Protein AF-A0A8F0W9Z3-F1 (afdb_monomer_lite)

Foldseek 3Di:
DDEDEDPDAAELAQQGEAEDDDAQYEYEYPAAYERHEYEQELHQYEYEAEAAYEYEYAYEYHPVDLVRATYEYEYAANYEYYYSDPDLVRASEYSYAEYEYQYAYEYEYEGHYPYHYYYNDPRYYYDYPPD

pLDDT: mean 86.99, std 10.44, range [46.47, 97.12]

Structure (mmCIF, N/CA/C/O backbone):
data_AF-A0A8F0W9Z3-F1
#
_entry.id   AF-A0A8F0W9Z3-F1
#
loop_
_atom_site.group_PDB
_atom_site.id
_atom_site.type_symbol
_atom_site.label_atom_id
_atom_site.label_alt_id
_atom_site.label_comp_id
_atom_site.label_asym_id
_atom_site.label_entity_id
_atom_site.label_seq_id
_atom_site.pdbx_PDB_ins_code
_atom_site.Cartn_x
_atom_site.Cartn_y
_atom_site.Cartn_z
_atom_site.occupancy
_atom_site.B_iso_or_equiv
_atom_site.auth_seq_id
_atom_site.auth_comp_id
_atom_site.auth_asym_id
_atom_site.auth_atom_id
_atom_site.pdbx_PDB_model_num
ATOM 1 N N . VAL A 1 1 ? 15.854 7.103 11.064 1.00 53.22 1 VAL A N 1
ATOM 2 C CA . VAL A 1 1 ? 14.635 6.696 10.322 1.00 53.22 1 VAL A CA 1
ATOM 3 C C . VAL A 1 1 ? 13.820 7.953 10.072 1.00 53.22 1 VAL A C 1
ATOM 5 O O . VAL A 1 1 ? 13.605 8.689 11.026 1.00 53.22 1 VAL A O 1
ATOM 8 N N . GLY A 1 2 ? 13.473 8.257 8.819 1.00 63.91 2 GLY A N 1
ATOM 9 C CA . GLY A 1 2 ? 12.667 9.433 8.475 1.00 63.91 2 GLY A CA 1
ATOM 10 C C . GLY A 1 2 ? 11.189 9.062 8.415 1.00 63.91 2 GLY A C 1
ATOM 11 O O . GLY A 1 2 ? 10.826 8.146 7.680 1.00 63.91 2 GLY A O 1
ATOM 12 N N . GLN A 1 3 ? 10.353 9.743 9.196 1.00 67.62 3 GLN A N 1
ATOM 13 C CA . GLN A 1 3 ? 8.899 9.672 9.069 1.00 67.62 3 GLN A CA 1
ATOM 14 C C . GLN A 1 3 ? 8.427 10.947 8.382 1.00 67.62 3 GLN A C 1
ATOM 16 O O . GLN A 1 3 ? 8.751 12.047 8.833 1.00 67.62 3 GLN A O 1
ATOM 21 N N . VAL A 1 4 ? 7.664 10.800 7.303 1.00 70.75 4 VAL A N 1
ATOM 22 C CA . VAL A 1 4 ? 6.992 11.926 6.655 1.00 70.75 4 VAL A CA 1
ATOM 23 C C . VAL A 1 4 ? 5.521 11.863 7.038 1.00 70.75 4 VAL A C 1
ATOM 25 O O . VAL A 1 4 ? 4.841 10.873 6.771 1.00 70.75 4 VAL A O 1
ATOM 28 N N . ASN A 1 5 ? 5.042 12.919 7.691 1.00 70.94 5 ASN A N 1
ATOM 29 C CA . ASN A 1 5 ? 3.637 13.072 8.048 1.00 70.94 5 ASN A CA 1
ATOM 30 C C . ASN A 1 5 ? 3.012 14.097 7.105 1.00 70.94 5 ASN A C 1
ATOM 32 O O . ASN A 1 5 ? 3.382 15.275 7.140 1.00 70.94 5 ASN A O 1
ATOM 36 N N . PHE A 1 6 ? 2.057 13.672 6.285 1.00 66.31 6 PHE A N 1
ATOM 37 C CA . PHE A 1 6 ? 1.316 14.591 5.430 1.00 66.31 6 PHE A CA 1
ATOM 38 C C . PHE A 1 6 ? 0.058 15.056 6.160 1.00 66.31 6 PHE A C 1
ATOM 40 O O . PHE A 1 6 ? -0.895 14.302 6.312 1.00 66.31 6 PHE A O 1
ATOM 47 N N . ARG A 1 7 ? 0.059 16.317 6.612 1.00 65.00 7 ARG A N 1
ATOM 48 C CA . ARG A 1 7 ? -1.097 16.987 7.248 1.00 65.00 7 ARG A CA 1
ATOM 49 C C . ARG A 1 7 ? -2.055 17.643 6.240 1.00 65.00 7 ARG A C 1
ATOM 51 O O . ARG A 1 7 ? -2.917 18.425 6.629 1.00 65.00 7 ARG A O 1
ATOM 58 N N . HIS A 1 8 ? -1.901 17.344 4.955 1.00 68.88 8 HIS A N 1
ATOM 59 C CA . HIS A 1 8 ? -2.712 17.847 3.846 1.00 68.88 8 HIS A CA 1
ATOM 60 C C . HIS A 1 8 ? -3.015 16.695 2.877 1.00 68.88 8 HIS A C 1
ATOM 62 O O . HIS A 1 8 ? -2.350 15.661 2.938 1.00 68.88 8 HIS A O 1
ATOM 68 N N . ILE A 1 9 ? -3.994 16.882 1.987 1.00 74.06 9 ILE A N 1
ATOM 69 C CA . ILE A 1 9 ? -4.263 15.968 0.874 1.00 74.06 9 ILE A CA 1
ATOM 70 C C . ILE A 1 9 ? -3.007 15.902 -0.002 1.00 74.06 9 ILE A C 1
ATOM 72 O O . ILE A 1 9 ? -2.574 16.906 -0.570 1.00 74.06 9 ILE A O 1
ATOM 76 N N . VAL A 1 10 ? -2.398 14.726 -0.103 1.00 75.44 10 VAL A N 1
ATOM 77 C CA . VAL A 1 10 ? -1.422 14.474 -1.165 1.00 75.44 10 VAL A CA 1
ATOM 78 C C . VAL A 1 10 ? -2.236 14.071 -2.379 1.00 75.44 10 VAL A C 1
ATOM 80 O O . VAL A 1 10 ? -2.861 13.017 -2.356 1.00 75.44 10 VAL A O 1
ATOM 83 N N . ASP A 1 11 ? -2.274 14.922 -3.396 1.00 83.00 11 ASP A N 1
ATOM 84 C CA . ASP A 1 11 ? -2.852 14.593 -4.696 1.00 83.00 11 ASP A CA 1
ATOM 85 C C . ASP A 1 11 ? -1.821 14.919 -5.766 1.00 83.00 11 ASP A C 1
ATOM 87 O O . ASP A 1 11 ? -1.560 16.085 -6.064 1.00 83.00 11 ASP A O 1
ATOM 91 N N . VAL A 1 12 ? -1.180 13.879 -6.290 1.00 83.44 12 VAL A N 1
ATOM 92 C CA . VAL A 1 12 ? -0.241 14.022 -7.410 1.00 83.44 12 VAL A CA 1
ATOM 93 C C . VAL A 1 12 ? -0.944 13.901 -8.766 1.00 83.44 12 VAL A C 1
ATOM 95 O O . VAL A 1 12 ? -0.296 14.048 -9.798 1.00 83.44 12 VAL A O 1
ATOM 98 N N . GLY A 1 13 ? -2.261 13.672 -8.782 1.00 83.00 13 GLY A N 1
ATOM 99 C CA . GLY A 1 13 ? -3.034 13.400 -9.990 1.00 83.00 13 GLY A CA 1
ATOM 100 C C . GLY A 1 13 ? -2.867 11.968 -10.507 1.00 83.00 13 GLY A C 1
ATOM 101 O O . GLY A 1 13 ? -2.015 11.209 -10.050 1.00 83.00 13 GLY A O 1
ATOM 102 N N . THR A 1 14 ? -3.715 11.583 -11.463 1.00 76.19 14 THR A N 1
ATOM 103 C CA . THR A 1 14 ? -3.737 10.234 -12.065 1.00 76.19 14 THR A CA 1
ATOM 104 C C . THR A 1 14 ? -2.418 9.863 -12.744 1.00 76.19 14 THR A C 1
ATOM 106 O O . THR A 1 14 ? -1.945 8.743 -12.576 1.00 76.19 14 THR A O 1
ATOM 109 N N . ASP A 1 15 ? -1.790 10.822 -13.425 1.00 78.06 15 ASP A N 1
ATOM 110 C CA . ASP A 1 15 ? -0.536 10.609 -14.163 1.00 78.06 15 ASP A CA 1
ATOM 111 C C . ASP A 1 15 ? 0.708 11.022 -13.355 1.00 78.06 15 ASP A C 1
ATOM 113 O O . ASP A 1 15 ? 1.837 10.969 -13.845 1.00 78.06 15 ASP A O 1
ATOM 117 N N . GLY A 1 16 ? 0.511 11.467 -12.111 1.00 83.50 16 GLY A N 1
ATOM 118 C CA . GLY A 1 16 ? 1.598 11.829 -11.215 1.00 83.50 16 GLY A CA 1
ATOM 119 C C . GLY A 1 16 ? 2.357 10.607 -10.716 1.00 83.50 16 GLY A C 1
ATOM 120 O O . GLY A 1 16 ? 1.790 9.529 -10.530 1.00 83.50 16 GLY A O 1
ATOM 121 N N . THR A 1 17 ? 3.650 10.792 -10.453 1.00 85.44 17 THR A N 1
ATOM 122 C CA . THR A 1 17 ? 4.523 9.731 -9.941 1.00 85.44 17 THR A CA 1
ATOM 123 C C . THR A 1 17 ? 5.032 10.052 -8.542 1.00 85.44 17 THR A C 1
ATOM 125 O O . THR A 1 17 ? 5.611 11.119 -8.317 1.00 85.44 17 THR A O 1
ATOM 128 N N . THR A 1 18 ? 4.910 9.092 -7.632 1.00 86.56 18 THR A N 1
ATOM 129 C CA . THR A 1 18 ? 5.509 9.105 -6.295 1.00 86.56 18 THR A CA 1
ATOM 130 C C . THR A 1 18 ? 6.585 8.019 -6.220 1.00 86.56 18 THR A C 1
ATOM 132 O O . THR A 1 18 ? 6.389 6.908 -6.699 1.00 86.56 18 THR A O 1
ATOM 135 N N . ALA A 1 19 ? 7.737 8.305 -5.613 1.00 82.94 19 ALA A N 1
ATOM 136 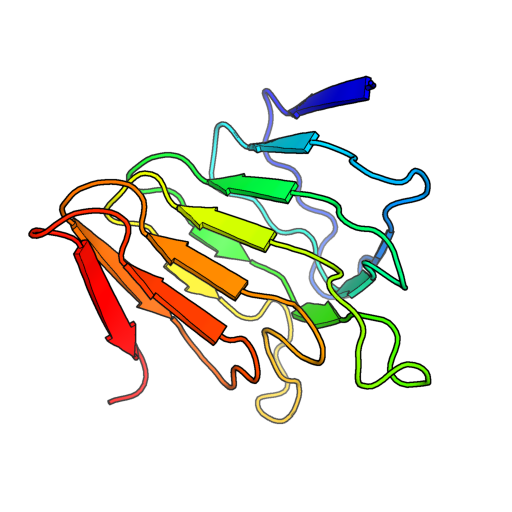C CA . ALA A 1 19 ? 8.790 7.305 -5.426 1.00 82.94 19 ALA A CA 1
ATOM 137 C C . ALA A 1 19 ? 9.399 7.403 -4.029 1.00 82.94 19 ALA A C 1
ATOM 139 O O . ALA A 1 19 ? 9.742 8.494 -3.557 1.00 82.94 19 ALA A O 1
ATOM 140 N N . PHE A 1 20 ? 9.585 6.256 -3.383 1.00 82.44 20 PHE A N 1
ATOM 141 C CA . PHE A 1 20 ? 10.340 6.169 -2.138 1.00 82.44 20 PHE A CA 1
ATOM 142 C C . PHE A 1 20 ? 11.834 6.087 -2.464 1.00 82.44 20 PHE A C 1
ATOM 144 O O . PHE A 1 20 ? 12.246 5.312 -3.318 1.00 82.44 20 PHE A O 1
ATOM 151 N N . LYS A 1 21 ? 12.668 6.904 -1.807 1.00 76.62 21 LYS A N 1
ATOM 152 C CA . LYS A 1 21 ? 14.125 6.948 -2.071 1.00 76.62 21 LYS A CA 1
ATOM 153 C C . LYS A 1 21 ? 14.974 6.332 -0.964 1.00 76.62 21 LYS A C 1
ATOM 155 O O . LYS A 1 21 ? 16.175 6.156 -1.137 1.00 76.62 21 LYS A O 1
ATOM 160 N N . THR A 1 22 ? 14.374 6.039 0.186 1.00 74.06 22 THR A N 1
ATOM 161 C CA . THR A 1 22 ? 15.080 5.514 1.355 1.00 74.06 22 THR A CA 1
ATOM 162 C C . THR A 1 22 ? 14.384 4.277 1.904 1.00 74.06 22 THR A C 1
ATOM 164 O O . THR A 1 22 ? 13.154 4.221 2.014 1.00 74.06 22 THR A O 1
ATOM 167 N N . ALA A 1 23 ? 15.188 3.278 2.272 1.00 69.50 23 ALA A N 1
ATOM 168 C CA . ALA A 1 23 ? 14.704 2.066 2.917 1.00 69.50 23 ALA A CA 1
ATOM 169 C C . ALA A 1 23 ? 14.025 2.401 4.255 1.00 69.50 23 ALA A C 1
ATOM 171 O O . ALA A 1 23 ? 14.436 3.334 4.950 1.00 69.50 23 ALA A O 1
ATOM 172 N N . ALA A 1 24 ? 12.984 1.639 4.607 1.00 72.75 24 ALA A N 1
ATOM 173 C CA . ALA A 1 24 ? 12.188 1.841 5.820 1.00 72.75 24 ALA A CA 1
ATOM 174 C C . ALA A 1 24 ? 11.525 3.232 5.937 1.00 72.75 24 ALA A C 1
ATOM 176 O O . ALA A 1 24 ? 11.271 3.707 7.048 1.00 72.75 24 ALA A O 1
ATOM 177 N N . SER A 1 25 ? 11.239 3.894 4.807 1.00 81.88 25 SER A N 1
ATOM 178 C CA . SER A 1 25 ? 10.401 5.100 4.785 1.00 81.88 25 SER A CA 1
ATOM 179 C C . SER A 1 25 ? 9.045 4.810 5.421 1.00 81.88 25 SER A C 1
ATOM 181 O O . SER A 1 25 ? 8.402 3.830 5.057 1.00 81.88 25 SER A O 1
ATOM 183 N N . LYS A 1 26 ? 8.595 5.667 6.339 1.00 85.69 26 LYS A N 1
ATOM 184 C CA . LYS A 1 26 ? 7.246 5.588 6.914 1.00 85.69 26 LYS A CA 1
ATOM 185 C C . LYS A 1 26 ? 6.442 6.807 6.502 1.00 85.69 26 LYS A C 1
ATOM 187 O O . LYS A 1 26 ? 6.842 7.936 6.800 1.00 85.69 26 LYS A O 1
ATOM 192 N N . VAL A 1 27 ? 5.318 6.566 5.845 1.00 87.94 27 VAL A N 1
ATOM 193 C CA . VAL A 1 27 ? 4.350 7.587 5.458 1.00 87.94 27 VAL A CA 1
ATOM 194 C C . VAL A 1 27 ? 3.057 7.341 6.203 1.00 87.94 27 VAL A C 1
ATOM 196 O O . VAL A 1 27 ? 2.437 6.298 6.044 1.00 87.94 27 VAL A O 1
ATOM 199 N N . ALA A 1 28 ? 2.639 8.318 6.998 1.00 86.56 28 ALA A N 1
ATOM 200 C CA . ALA A 1 28 ? 1.296 8.353 7.553 1.00 86.56 28 ALA A CA 1
ATOM 201 C C . ALA A 1 28 ? 0.507 9.437 6.815 1.00 86.56 28 ALA A C 1
ATOM 203 O O . ALA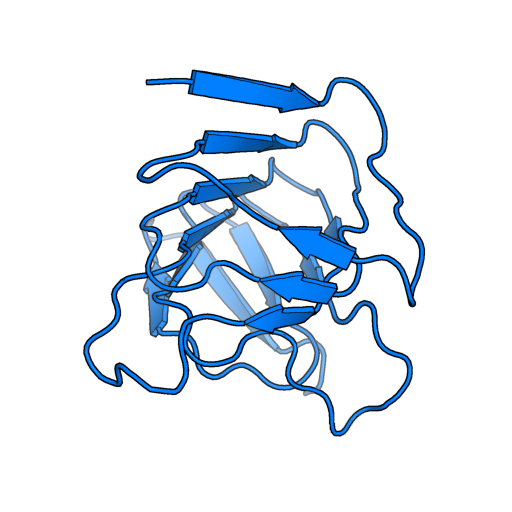 A 1 28 ? 0.908 10.609 6.816 1.00 86.56 28 ALA A O 1
ATOM 204 N N . ILE A 1 29 ? -0.594 9.046 6.174 1.00 88.56 29 ILE A N 1
ATOM 205 C CA . ILE A 1 29 ? -1.572 10.012 5.664 1.00 88.56 29 ILE A CA 1
ATOM 206 C C . ILE A 1 29 ? -2.549 10.356 6.788 1.00 88.56 29 ILE A C 1
ATOM 208 O O . ILE A 1 29 ? -2.797 9.533 7.660 1.00 88.56 29 ILE A O 1
ATOM 212 N N . THR A 1 30 ? -3.099 11.569 6.803 1.00 88.06 30 THR A N 1
ATOM 213 C CA . THR A 1 30 ? -4.106 11.968 7.812 1.00 88.06 30 THR A CA 1
ATOM 214 C C . THR A 1 30 ? -5.482 12.245 7.212 1.00 88.06 30 THR A C 1
ATOM 216 O O . THR A 1 30 ? -6.412 12.575 7.940 1.00 88.06 30 THR A O 1
ATOM 219 N N . GLN A 1 31 ? -5.594 12.187 5.887 1.00 89.81 31 GLN A N 1
ATOM 220 C CA . GLN A 1 31 ? -6.786 12.485 5.095 1.00 89.81 31 GLN A CA 1
ATOM 221 C C . GLN A 1 31 ? -6.753 11.633 3.820 1.00 89.81 31 GLN A C 1
ATOM 223 O O . GLN A 1 31 ? -5.706 11.073 3.480 1.00 89.81 31 GLN A O 1
ATOM 228 N N . ASN A 1 32 ? -7.868 11.586 3.087 1.00 93.50 32 ASN A N 1
ATOM 229 C CA . ASN A 1 32 ? -7.917 10.978 1.756 1.00 93.50 32 ASN A CA 1
ATOM 230 C C . ASN A 1 32 ? -6.772 11.495 0.877 1.00 93.50 32 ASN A C 1
ATOM 232 O O . ASN A 1 32 ? -6.502 12.696 0.857 1.00 93.50 32 ASN A O 1
ATOM 236 N N . SER A 1 33 ? -6.095 10.590 0.174 1.00 92.19 33 SER A N 1
ATOM 237 C CA . SER A 1 33 ? -4.906 10.918 -0.617 1.00 92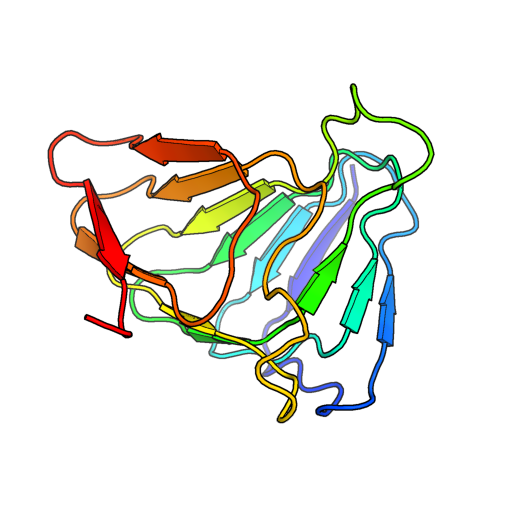.19 33 SER A CA 1
ATOM 238 C C . SER A 1 33 ? -4.868 10.129 -1.923 1.00 92.19 33 SER A C 1
ATOM 240 O O . SER A 1 33 ? -5.364 9.006 -1.994 1.00 92.19 33 SER A O 1
ATOM 242 N N . ASN A 1 34 ? -4.254 10.717 -2.943 1.00 93.38 34 ASN A N 1
ATOM 243 C CA . ASN A 1 34 ? -3.968 10.121 -4.237 1.00 93.38 34 ASN A CA 1
ATOM 244 C C . ASN A 1 34 ? -2.468 10.222 -4.533 1.00 93.38 34 ASN A C 1
ATOM 246 O O . ASN A 1 34 ? -1.929 11.309 -4.741 1.00 93.38 34 ASN A O 1
ATOM 250 N N . PHE A 1 35 ? -1.796 9.077 -4.542 1.00 92.50 35 PHE A N 1
ATOM 251 C CA . PHE A 1 35 ? -0.357 8.990 -4.785 1.00 92.50 35 PHE A CA 1
ATOM 252 C C . PHE A 1 35 ? -0.019 8.703 -6.256 1.00 92.50 35 PHE A C 1
ATOM 254 O O . PHE A 1 35 ? 1.165 8.584 -6.583 1.00 92.50 35 PHE A O 1
ATOM 261 N N . GLY A 1 36 ? -1.024 8.621 -7.139 1.00 93.38 36 GLY A N 1
ATOM 262 C CA . GLY A 1 36 ? -0.824 8.324 -8.555 1.00 93.38 36 GLY A CA 1
ATOM 263 C C . GLY A 1 36 ? -0.107 6.988 -8.743 1.00 93.38 36 GLY A C 1
ATOM 264 O O . GLY A 1 36 ? -0.383 6.015 -8.034 1.00 93.38 36 GLY A O 1
ATOM 265 N N . THR A 1 37 ? 0.858 6.946 -9.655 1.00 93.00 37 THR A N 1
ATOM 266 C CA . THR A 1 37 ? 1.758 5.794 -9.793 1.00 93.00 37 THR A CA 1
ATOM 267 C C . THR A 1 37 ? 2.842 5.861 -8.725 1.00 93.00 37 THR A C 1
ATOM 269 O O . THR A 1 37 ? 3.585 6.837 -8.650 1.00 93.00 37 THR A O 1
ATOM 272 N N . THR A 1 38 ? 2.949 4.832 -7.891 1.00 92.06 38 THR A N 1
ATOM 273 C CA . THR A 1 38 ? 3.899 4.787 -6.779 1.00 92.06 38 THR A CA 1
ATOM 274 C C . THR A 1 38 ? 4.855 3.615 -6.904 1.00 92.06 38 THR A C 1
ATOM 276 O O . THR A 1 38 ? 4.431 2.464 -6.831 1.00 92.06 38 THR A O 1
ATOM 279 N N . ASP A 1 39 ? 6.149 3.911 -7.003 1.00 90.19 39 ASP A N 1
ATOM 280 C CA . ASP A 1 39 ? 7.195 2.890 -7.033 1.00 90.19 39 ASP A CA 1
ATOM 281 C C . ASP A 1 39 ? 7.880 2.746 -5.666 1.00 90.19 39 ASP A C 1
ATOM 283 O O . ASP A 1 39 ? 8.497 3.678 -5.129 1.00 90.19 39 ASP A O 1
ATOM 287 N N . PHE A 1 40 ? 7.749 1.554 -5.092 1.00 89.31 40 PHE A N 1
ATOM 288 C CA . PHE A 1 40 ? 8.454 1.116 -3.897 1.00 89.31 40 PHE A CA 1
ATOM 289 C C . PHE A 1 40 ? 9.863 0.593 -4.203 1.00 89.31 40 PHE A C 1
ATOM 291 O O . PHE A 1 40 ? 10.688 0.527 -3.286 1.00 89.31 40 PHE A O 1
ATOM 298 N N . GLY A 1 41 ? 10.164 0.203 -5.445 1.00 87.69 41 GLY A N 1
ATOM 299 C CA . GLY A 1 41 ? 11.408 -0.474 -5.805 1.00 87.69 41 GLY A CA 1
ATOM 300 C C . GLY A 1 41 ? 11.668 -1.683 -4.900 1.00 87.69 41 GLY A C 1
ATOM 301 O O . GLY A 1 41 ? 10.776 -2.492 -4.653 1.00 87.69 41 GLY A O 1
ATOM 302 N N . ASN A 1 42 ? 12.885 -1.789 -4.361 1.00 85.19 42 ASN A N 1
ATOM 303 C CA . ASN A 1 42 ? 13.295 -2.794 -3.364 1.00 85.19 42 ASN A CA 1
ATOM 304 C C . ASN A 1 42 ? 13.298 -2.216 -1.927 1.00 85.19 42 ASN A C 1
ATOM 306 O O . ASN A 1 42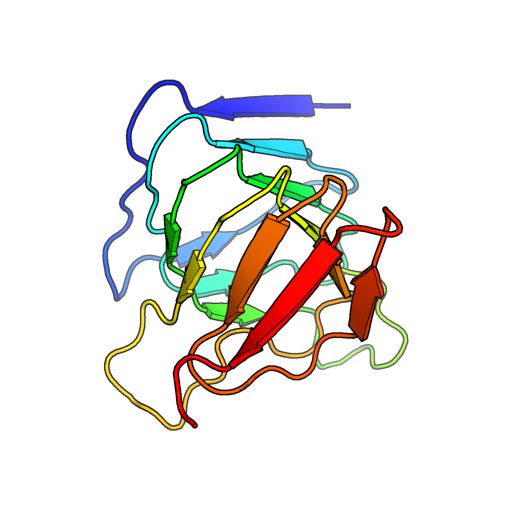 ? 14.139 -2.546 -1.089 1.00 85.19 42 ASN A O 1
ATOM 310 N N . LEU A 1 43 ? 12.431 -1.242 -1.638 1.00 84.56 43 LEU A N 1
ATOM 311 C CA . LEU A 1 43 ? 12.421 -0.566 -0.342 1.00 84.56 43 LEU A CA 1
ATOM 312 C C . LEU A 1 43 ? 11.302 -1.104 0.546 1.00 84.56 43 LEU A C 1
ATOM 314 O O . LEU A 1 43 ? 10.126 -1.062 0.191 1.00 84.56 43 LEU A O 1
ATOM 318 N N . ALA A 1 44 ? 11.660 -1.494 1.771 1.00 84.75 44 ALA A N 1
ATOM 319 C CA . ALA A 1 44 ? 10.721 -1.856 2.837 1.00 84.75 44 ALA A CA 1
ATOM 320 C C . ALA A 1 44 ? 9.967 -0.631 3.408 1.00 84.75 44 ALA A C 1
ATOM 322 O O . ALA A 1 44 ? 9.939 -0.411 4.620 1.00 84.75 44 ALA A O 1
ATOM 323 N N . ALA A 1 45 ? 9.439 0.237 2.543 1.00 88.12 45 ALA A N 1
ATOM 324 C CA . ALA A 1 45 ? 8.651 1.393 2.944 1.00 88.12 45 ALA A CA 1
ATOM 325 C C . ALA A 1 45 ? 7.245 0.976 3.398 1.00 88.12 45 ALA A C 1
ATOM 327 O O . ALA A 1 45 ? 6.717 -0.062 2.998 1.00 88.12 45 ALA A O 1
ATOM 328 N N . GLN A 1 46 ? 6.655 1.801 4.253 1.00 91.00 46 GLN A N 1
ATOM 329 C CA . GLN A 1 46 ? 5.371 1.557 4.891 1.00 91.00 46 GLN A CA 1
ATOM 330 C C . GLN A 1 46 ? 4.473 2.772 4.704 1.00 91.00 46 GLN A C 1
ATOM 332 O O . GLN A 1 46 ? 4.896 3.905 4.958 1.00 91.00 46 GLN A O 1
ATOM 337 N N . ILE A 1 47 ? 3.234 2.525 4.299 1.00 94.00 47 ILE A N 1
ATOM 338 C CA . ILE A 1 47 ? 2.165 3.517 4.275 1.00 94.00 47 ILE A CA 1
ATOM 339 C C . ILE A 1 47 ? 1.142 3.118 5.332 1.00 94.00 47 ILE A C 1
ATOM 341 O O . ILE A 1 47 ? 0.655 1.993 5.323 1.00 94.00 47 ILE A O 1
ATOM 345 N N . THR A 1 48 ? 0.795 4.040 6.222 1.00 94.25 48 THR A N 1
ATOM 346 C CA . THR A 1 48 ? -0.290 3.871 7.190 1.00 94.25 48 THR A CA 1
ATOM 347 C C . THR A 1 48 ? -1.472 4.741 6.787 1.00 94.25 48 THR A C 1
ATOM 349 O O . THR A 1 48 ? -1.325 5.952 6.581 1.00 94.25 48 THR A O 1
ATOM 352 N N . VAL A 1 49 ? -2.638 4.109 6.678 1.00 95.31 49 VAL A N 1
ATOM 353 C CA . VAL A 1 49 ? -3.912 4.705 6.285 1.00 95.31 49 VAL A CA 1
ATOM 354 C C . VAL A 1 49 ? -4.866 4.688 7.486 1.00 95.31 49 VAL A C 1
ATOM 356 O O . VAL A 1 49 ? -5.258 3.608 7.933 1.00 95.31 49 VAL A O 1
ATOM 359 N N . PRO A 1 50 ? -5.266 5.858 8.013 1.00 94.00 50 PRO A N 1
ATOM 360 C CA . PRO A 1 50 ? -6.157 5.938 9.163 1.00 94.00 50 PRO A CA 1
ATOM 361 C C . PRO A 1 50 ? -7.563 5.410 8.890 1.00 94.00 50 PRO A C 1
ATOM 363 O O . PRO A 1 50 ? -7.987 5.242 7.744 1.00 94.00 50 PRO A O 1
ATOM 366 N N . ASN A 1 51 ? -8.317 5.235 9.977 1.00 95.75 51 ASN A N 1
ATOM 367 C CA . ASN A 1 51 ? -9.703 4.791 9.924 1.00 95.75 51 ASN A CA 1
ATOM 368 C C . ASN A 1 51 ? -10.545 5.644 8.959 1.00 95.75 51 ASN A C 1
ATOM 370 O O . ASN A 1 51 ? -10.446 6.872 8.982 1.00 95.75 51 ASN A O 1
ATOM 374 N N . THR A 1 52 ? -11.409 5.010 8.162 1.00 95.12 52 THR A N 1
ATOM 375 C CA . THR A 1 52 ? -12.338 5.644 7.195 1.00 95.12 52 THR A CA 1
ATOM 376 C C . THR A 1 52 ? -11.697 6.346 5.994 1.00 95.12 52 THR A C 1
ATOM 378 O O . THR A 1 52 ? -12.412 6.899 5.159 1.00 95.12 52 THR A O 1
ATOM 381 N N . MET A 1 53 ? -10.367 6.324 5.871 1.00 95.31 53 MET A N 1
ATOM 382 C CA . MET A 1 53 ? -9.670 7.038 4.803 1.00 95.31 53 MET A CA 1
ATOM 383 C C . MET A 1 53 ? -9.547 6.209 3.524 1.00 95.31 53 MET A C 1
ATOM 385 O O . MET A 1 53 ? -9.451 4.979 3.536 1.00 95.31 53 MET A O 1
ATOM 389 N N . THR A 1 54 ? -9.511 6.922 2.402 1.00 94.50 54 THR A N 1
ATOM 390 C CA . THR A 1 54 ? -9.242 6.377 1.071 1.00 94.50 54 THR A CA 1
ATOM 391 C C . THR A 1 54 ? -7.822 6.711 0.636 1.00 94.50 54 THR A C 1
ATOM 393 O O . THR A 1 54 ? -7.425 7.880 0.618 1.00 94.50 54 THR A O 1
ATOM 396 N N . LEU A 1 55 ? -7.086 5.687 0.215 1.00 95.62 55 LEU A N 1
ATOM 397 C CA . LEU A 1 55 ? -5.831 5.822 -0.508 1.00 95.62 55 LEU A CA 1
ATOM 398 C C . LEU A 1 55 ? -6.057 5.424 -1.968 1.00 95.62 55 LEU A C 1
ATOM 400 O O . LEU A 1 55 ? -6.432 4.287 -2.257 1.00 95.62 55 LEU A O 1
ATOM 404 N N . LYS A 1 56 ? -5.819 6.362 -2.883 1.00 95.25 56 LYS A N 1
ATOM 405 C CA . LYS A 1 56 ? -5.741 6.093 -4.319 1.00 95.25 56 LYS A CA 1
ATOM 406 C C . LYS A 1 56 ? -4.289 5.951 -4.751 1.00 95.25 56 LYS A C 1
ATOM 408 O O . LYS A 1 56 ? -3.445 6.752 -4.345 1.00 95.25 56 LYS A O 1
ATOM 413 N N . GLY A 1 57 ? -4.008 4.961 -5.584 1.00 95.06 57 GLY A N 1
ATOM 414 C CA . GLY A 1 57 ? -2.697 4.786 -6.192 1.00 95.06 57 GLY A CA 1
ATOM 415 C C . GLY A 1 57 ? -2.581 3.488 -6.977 1.00 95.06 57 GLY A C 1
ATOM 416 O O . GLY A 1 57 ? -3.423 2.602 -6.866 1.00 95.06 57 GLY A O 1
ATOM 417 N N . ASN A 1 58 ? -1.515 3.379 -7.756 1.00 94.75 58 ASN A N 1
ATOM 418 C CA . ASN A 1 58 ? -1.081 2.140 -8.388 1.00 94.75 58 ASN A CA 1
ATOM 419 C C . ASN A 1 58 ? 0.345 1.870 -7.911 1.00 94.75 58 ASN A C 1
ATOM 421 O O . ASN A 1 58 ? 1.263 2.625 -8.224 1.00 94.75 58 ASN A O 1
ATOM 425 N N . PHE A 1 59 ? 0.509 0.844 -7.084 1.00 94.19 59 PHE A N 1
ATOM 426 C CA . PHE A 1 59 ? 1.711 0.597 -6.299 1.00 94.19 59 PHE A CA 1
ATOM 427 C C . PHE A 1 59 ? 2.509 -0.566 -6.879 1.00 94.19 59 PHE A C 1
ATOM 429 O O . PHE A 1 59 ? 2.002 -1.688 -6.968 1.00 94.19 59 PHE A O 1
ATOM 436 N N . THR A 1 60 ? 3.766 -0.315 -7.227 1.00 91.94 60 THR A N 1
ATOM 437 C CA . THR A 1 60 ? 4.678 -1.325 -7.768 1.00 91.94 60 THR A CA 1
ATOM 438 C C . THR A 1 60 ? 5.878 -1.522 -6.858 1.00 91.94 60 THR A C 1
ATOM 440 O O . THR A 1 60 ? 6.404 -0.557 -6.315 1.00 91.94 60 THR A O 1
ATOM 443 N N . GLY A 1 61 ? 6.327 -2.761 -6.695 1.00 89.19 61 GLY A N 1
ATOM 444 C CA . GLY A 1 61 ? 7.681 -3.054 -6.226 1.00 89.19 61 GLY A CA 1
ATOM 445 C C . GLY A 1 61 ? 8.601 -3.471 -7.372 1.00 89.19 61 GLY A C 1
ATOM 446 O O . GLY A 1 61 ? 8.198 -3.549 -8.533 1.00 89.19 61 GLY A O 1
ATOM 447 N N . ASP A 1 62 ? 9.851 -3.767 -7.030 1.00 84.94 62 ASP A N 1
ATOM 448 C CA . ASP A 1 62 ? 10.878 -4.222 -7.966 1.00 84.94 62 ASP A CA 1
ATOM 449 C C . ASP A 1 62 ? 10.491 -5.555 -8.625 1.00 84.94 62 ASP A C 1
ATOM 451 O O . ASP A 1 62 ? 10.555 -6.620 -8.012 1.00 84.94 62 ASP A O 1
ATOM 455 N N . ALA A 1 63 ? 10.118 -5.485 -9.904 1.00 77.50 63 ALA A N 1
ATOM 456 C CA . ALA A 1 63 ? 9.743 -6.643 -10.708 1.00 77.50 63 ALA A CA 1
ATOM 457 C C . ALA A 1 63 ? 10.920 -7.573 -11.045 1.00 77.50 63 ALA A C 1
ATOM 459 O O . ALA A 1 63 ? 10.697 -8.722 -11.424 1.00 77.50 63 ALA A O 1
ATOM 460 N N . SER A 1 64 ? 12.163 -7.101 -10.914 1.00 80.69 64 SER A N 1
ATOM 461 C CA . SER A 1 64 ? 13.361 -7.912 -11.155 1.00 80.69 64 SER A CA 1
ATOM 462 C C . SER A 1 64 ? 13.762 -8.766 -9.948 1.00 80.69 64 SER A C 1
ATOM 464 O O . SER A 1 64 ? 14.603 -9.655 -10.078 1.00 80.69 64 SER A O 1
ATOM 466 N N . ASN A 1 65 ? 13.126 -8.545 -8.792 1.00 74.31 65 ASN A N 1
ATOM 467 C CA . ASN A 1 65 ? 13.378 -9.271 -7.556 1.00 74.31 65 ASN A CA 1
ATOM 468 C C . ASN A 1 65 ? 12.079 -9.917 -7.029 1.00 74.31 65 ASN A C 1
ATOM 470 O O . ASN A 1 65 ? 11.365 -9.319 -6.233 1.00 74.31 65 ASN A O 1
ATOM 474 N N . PRO A 1 66 ? 11.754 -11.161 -7.419 1.00 59.78 66 PRO A N 1
ATOM 475 C CA . PRO A 1 66 ? 10.508 -11.817 -7.005 1.00 59.78 66 PRO A CA 1
ATOM 476 C C . PRO A 1 66 ? 10.421 -12.129 -5.502 1.00 59.78 66 PRO A C 1
ATOM 478 O O . PRO A 1 66 ? 9.334 -12.368 -4.990 1.00 59.78 66 PRO A O 1
ATOM 481 N N . GLY A 1 67 ? 11.556 -12.146 -4.790 1.00 59.84 67 GLY A N 1
ATOM 482 C CA . GLY A 1 67 ? 11.611 -12.300 -3.330 1.00 59.84 67 GLY A CA 1
ATOM 483 C C . GLY A 1 67 ? 11.494 -10.974 -2.574 1.00 59.84 67 GLY A C 1
ATOM 484 O O . GLY A 1 67 ? 11.747 -10.928 -1.370 1.00 59.84 67 GLY A O 1
ATOM 485 N N . ASN A 1 68 ? 11.191 -9.886 -3.283 1.00 62.97 68 ASN A N 1
ATOM 486 C CA . ASN A 1 68 ? 11.149 -8.541 -2.744 1.00 62.97 68 ASN A CA 1
ATOM 487 C C . ASN A 1 68 ? 10.053 -8.380 -1.681 1.00 62.97 68 ASN A C 1
ATOM 489 O O . ASN A 1 68 ? 8.879 -8.657 -1.911 1.00 62.97 68 ASN A O 1
ATOM 493 N N . THR A 1 69 ? 10.459 -7.864 -0.522 1.00 61.72 69 THR A N 1
ATOM 494 C CA . THR A 1 69 ? 9.597 -7.485 0.603 1.00 61.72 69 THR A CA 1
ATOM 495 C C . THR A 1 69 ? 9.331 -5.974 0.607 1.00 61.72 69 THR A C 1
ATOM 497 O O . THR A 1 69 ? 9.297 -5.335 1.666 1.00 61.72 69 THR A O 1
ATOM 500 N N . ALA A 1 70 ? 9.203 -5.360 -0.570 1.00 75.06 70 ALA A N 1
ATOM 501 C CA . ALA A 1 70 ? 8.961 -3.930 -0.680 1.00 75.06 70 ALA A CA 1
ATOM 502 C C . ALA A 1 70 ? 7.494 -3.584 -0.444 1.00 75.06 70 ALA A C 1
ATOM 504 O O . ALA A 1 70 ? 6.602 -4.323 -0.850 1.00 75.06 70 ALA A O 1
ATOM 505 N N . GLY A 1 71 ? 7.259 -2.431 0.178 1.00 88.12 71 GLY A N 1
ATOM 506 C CA . GLY A 1 71 ? 5.936 -1.822 0.301 1.00 88.12 71 GLY A CA 1
ATOM 507 C C . GLY A 1 71 ? 4.935 -2.607 1.150 1.00 88.12 71 GLY A C 1
ATOM 508 O O . GLY A 1 71 ? 4.380 -3.618 0.723 1.00 88.12 71 GLY A O 1
ATOM 509 N N . VAL A 1 72 ? 4.636 -2.085 2.337 1.00 93.69 72 VAL A N 1
ATOM 510 C CA . VAL A 1 72 ? 3.472 -2.504 3.129 1.00 93.69 72 VAL A CA 1
ATOM 511 C C . VAL A 1 72 ? 2.494 -1.341 3.216 1.00 93.69 72 VAL A C 1
ATOM 513 O O . VAL A 1 72 ? 2.891 -0.218 3.534 1.00 93.69 72 VAL A O 1
ATOM 516 N N . ILE A 1 73 ? 1.220 -1.607 2.936 1.00 96.06 73 ILE A N 1
ATOM 517 C CA . ILE A 1 73 ? 0.135 -0.640 3.121 1.00 96.06 73 ILE A CA 1
ATOM 518 C C . ILE A 1 73 ? -0.747 -1.144 4.259 1.00 96.06 73 ILE A C 1
ATOM 520 O O . ILE A 1 73 ? -1.434 -2.152 4.114 1.00 96.06 73 ILE A O 1
ATOM 524 N N . THR A 1 74 ? -0.736 -0.442 5.386 1.00 96.62 74 THR A N 1
ATOM 525 C CA . THR A 1 74 ? -1.481 -0.811 6.591 1.00 96.62 74 THR A CA 1
ATOM 526 C C . THR A 1 74 ? -2.659 0.132 6.788 1.00 96.62 74 THR A C 1
ATOM 528 O O . THR A 1 74 ? -2.482 1.343 6.892 1.00 96.62 74 THR A O 1
ATOM 531 N N . PHE A 1 75 ? -3.859 -0.424 6.880 1.00 97.12 75 PHE A N 1
ATOM 532 C CA . PHE A 1 75 ? -5.092 0.277 7.209 1.00 97.12 75 PHE A CA 1
ATOM 533 C C . PHE A 1 75 ? -5.446 0.073 8.679 1.00 97.12 75 PHE A C 1
ATOM 535 O O . PHE A 1 75 ? -5.523 -1.065 9.146 1.00 97.12 75 PHE A O 1
ATOM 542 N N . ASP A 1 76 ? -5.732 1.170 9.377 1.00 95.38 76 ASP A N 1
ATOM 543 C CA . ASP A 1 76 ? -6.132 1.134 10.784 1.00 95.38 76 ASP A CA 1
ATOM 544 C C . ASP A 1 76 ? -7.530 0.523 10.961 1.00 95.38 76 ASP A C 1
ATOM 546 O O . ASP A 1 76 ? -7.712 -0.319 11.829 1.00 95.38 76 ASP A O 1
ATOM 550 N N . ALA A 1 77 ? -8.522 0.928 10.159 1.00 94.81 77 ALA A N 1
ATOM 551 C CA . ALA A 1 77 ? -9.864 0.325 10.090 1.00 94.81 77 ALA A CA 1
ATOM 552 C C . ALA A 1 77 ? -10.687 0.943 8.937 1.00 94.81 77 ALA A C 1
ATOM 554 O O . ALA A 1 77 ? -10.361 2.018 8.447 1.00 94.81 77 ALA A O 1
ATOM 555 N N . ASN A 1 78 ? -11.777 0.291 8.513 1.00 95.62 78 ASN A N 1
ATOM 556 C CA . ASN A 1 78 ? -12.822 0.838 7.618 1.00 95.62 78 ASN A CA 1
ATOM 557 C C . ASN A 1 78 ? -12.337 1.663 6.401 1.00 95.62 78 ASN A C 1
ATOM 559 O O . ASN A 1 78 ? -12.963 2.662 6.052 1.00 95.62 78 ASN A O 1
ATOM 563 N N . GLY A 1 79 ? -11.199 1.316 5.798 1.00 95.50 79 GLY A N 1
ATOM 564 C CA . GLY A 1 79 ? -10.562 2.122 4.754 1.00 95.50 79 GLY A CA 1
ATOM 565 C C . GLY A 1 79 ? -10.865 1.646 3.337 1.00 95.50 79 GLY A C 1
ATOM 566 O O . GLY A 1 79 ? -11.538 0.638 3.129 1.00 95.50 79 GLY A O 1
ATOM 567 N N . THR A 1 80 ? -10.354 2.370 2.343 1.00 96.19 80 THR A N 1
ATOM 568 C CA . THR A 1 80 ? -10.434 1.968 0.929 1.00 96.19 80 THR A CA 1
ATOM 569 C C . THR A 1 80 ? -9.083 2.106 0.238 1.00 96.19 80 THR A C 1
ATOM 571 O O . THR A 1 80 ? -8.455 3.163 0.318 1.00 96.19 80 THR A O 1
ATOM 574 N N . LEU A 1 81 ? -8.663 1.060 -0.473 1.00 96.50 81 LEU A N 1
ATOM 575 C CA . LEU A 1 81 ? -7.574 1.101 -1.444 1.00 96.50 81 LEU A CA 1
ATOM 576 C C . LEU A 1 81 ? -8.167 1.062 -2.853 1.00 96.50 81 LEU A C 1
ATOM 578 O O . LEU A 1 81 ? -8.892 0.127 -3.204 1.00 96.50 81 LEU A O 1
ATOM 582 N N . ALA A 1 82 ? -7.871 2.081 -3.654 1.00 94.81 82 ALA A N 1
ATOM 583 C CA . ALA A 1 82 ? -8.404 2.191 -5.005 1.00 94.81 82 ALA A CA 1
ATOM 584 C C . ALA A 1 82 ? -7.348 2.545 -6.045 1.00 94.81 82 ALA A C 1
ATOM 586 O O . ALA A 1 82 ? -6.351 3.199 -5.742 1.00 94.81 82 ALA A O 1
ATOM 587 N N . SER A 1 83 ? -7.611 2.139 -7.287 1.00 93.62 83 SER A N 1
ATOM 588 C CA . SER A 1 83 ? -6.791 2.527 -8.434 1.00 93.62 83 SER A CA 1
ATOM 589 C C . SER A 1 83 ? -6.778 4.048 -8.598 1.00 93.62 83 SER A C 1
ATOM 591 O O . SER A 1 83 ? -7.816 4.709 -8.466 1.00 93.62 83 SER A O 1
ATOM 593 N N . ALA A 1 84 ? -5.610 4.608 -8.912 1.00 92.94 84 ALA A N 1
ATOM 594 C CA . ALA A 1 84 ? -5.512 5.970 -9.433 1.00 92.94 84 ALA A CA 1
ATOM 595 C C . ALA A 1 84 ? -5.692 6.007 -10.962 1.00 92.94 84 ALA A C 1
ATOM 597 O O . ALA A 1 84 ? -6.123 7.032 -11.490 1.00 92.94 84 ALA A O 1
ATOM 598 N N . SER A 1 85 ? -5.401 4.896 -11.646 1.00 90.31 85 SER A N 1
ATOM 599 C CA . SER A 1 85 ? -5.541 4.708 -13.091 1.00 90.31 85 SER A CA 1
ATOM 600 C C . SER A 1 85 ? -6.996 4.511 -13.523 1.00 90.31 85 SER A C 1
ATOM 602 O O . SER A 1 85 ? -7.756 3.791 -12.871 1.00 90.31 85 SER A O 1
ATOM 604 N N . ALA A 1 86 ? -7.347 5.103 -14.668 1.00 88.06 86 ALA A N 1
ATOM 605 C CA . ALA A 1 86 ? -8.603 4.853 -15.376 1.00 88.06 86 ALA A CA 1
ATOM 606 C C . ALA A 1 86 ? -8.583 3.551 -16.205 1.00 88.06 86 ALA A C 1
ATOM 608 O O . ALA A 1 86 ? -9.641 3.058 -16.593 1.00 88.06 86 ALA A O 1
ATOM 609 N N . ASP A 1 87 ? -7.400 2.996 -16.485 1.00 89.00 87 ASP A N 1
ATOM 610 C CA . ASP A 1 87 ? -7.248 1.712 -17.171 1.00 89.00 87 ASP A CA 1
ATOM 611 C C . ASP A 1 87 ? -7.384 0.556 -16.172 1.00 89.00 87 ASP A C 1
ATOM 613 O O . ASP A 1 87 ? -6.548 0.385 -15.282 1.00 89.00 87 ASP A O 1
ATOM 617 N N . ALA A 1 88 ? -8.430 -0.253 -16.351 1.00 85.19 88 ALA A N 1
ATOM 618 C CA . ALA A 1 88 ? -8.744 -1.403 -15.505 1.00 85.19 88 ALA A CA 1
ATOM 619 C C . ALA A 1 88 ? -7.696 -2.530 -15.573 1.00 85.19 88 ALA A C 1
ATOM 621 O O . ALA A 1 88 ? -7.666 -3.386 -14.689 1.00 85.19 88 ALA A O 1
ATOM 622 N N . ASN A 1 89 ? -6.833 -2.539 -16.594 1.00 89.12 89 ASN A N 1
ATOM 623 C CA . ASN A 1 89 ? -5.758 -3.526 -16.724 1.00 89.12 89 ASN A CA 1
ATOM 624 C C . ASN A 1 89 ? -4.535 -3.184 -15.864 1.00 89.12 89 ASN A C 1
ATOM 626 O O . ASN A 1 89 ? -3.652 -4.024 -15.681 1.00 89.12 89 ASN A O 1
ATOM 630 N N . VAL A 1 90 ? -4.460 -1.962 -15.332 1.00 90.69 90 VAL A N 1
ATOM 631 C CA . VAL A 1 90 ? -3.377 -1.557 -14.438 1.00 90.69 90 VAL A CA 1
ATOM 632 C C . VAL A 1 90 ? -3.706 -2.031 -13.028 1.00 90.69 90 VAL A C 1
ATOM 634 O O . VAL A 1 90 ? -4.652 -1.560 -12.398 1.00 90.69 90 VAL A O 1
ATOM 637 N N . ALA A 1 91 ? -2.900 -2.959 -12.513 1.00 92.25 91 ALA A N 1
ATOM 638 C CA . ALA A 1 91 ? -3.049 -3.438 -11.146 1.00 92.25 91 ALA A CA 1
ATOM 639 C C . ALA A 1 91 ? -2.890 -2.288 -10.136 1.00 92.25 91 ALA A C 1
ATOM 641 O O . ALA A 1 91 ? -2.057 -1.390 -10.292 1.00 92.25 91 ALA A O 1
ATOM 642 N N . VAL A 1 92 ? -3.682 -2.332 -9.068 1.00 94.94 92 VAL A N 1
ATOM 643 C CA . VAL A 1 92 ? -3.570 -1.393 -7.946 1.00 94.94 92 VAL A CA 1
ATOM 644 C C . VAL A 1 92 ? -2.351 -1.727 -7.109 1.00 94.94 92 VAL A C 1
ATOM 646 O O . VAL A 1 92 ? -1.673 -0.830 -6.623 1.00 94.94 92 VAL A O 1
ATOM 649 N N . THR A 1 93 ? -2.024 -3.010 -6.976 1.00 93.75 93 THR A N 1
ATOM 650 C CA . THR A 1 93 ? -0.807 -3.448 -6.290 1.00 93.75 93 THR A CA 1
ATOM 651 C C . THR A 1 93 ? -0.133 -4.572 -7.065 1.00 93.75 93 THR A C 1
ATOM 653 O O . THR A 1 93 ? -0.767 -5.601 -7.307 1.00 93.75 93 THR A O 1
ATOM 656 N N . ASN A 1 94 ? 1.144 -4.405 -7.407 1.00 91.31 94 ASN A N 1
ATOM 657 C CA . ASN A 1 94 ? 1.949 -5.380 -8.144 1.00 91.31 94 ASN A CA 1
ATOM 658 C C . ASN A 1 94 ? 3.348 -5.513 -7.522 1.00 91.31 94 ASN A C 1
ATOM 660 O O . ASN A 1 94 ? 4.050 -4.515 -7.381 1.00 91.31 94 ASN A O 1
ATOM 664 N N . ASN A 1 95 ? 3.767 -6.728 -7.161 1.00 88.88 95 ASN A N 1
ATOM 665 C CA . ASN A 1 95 ? 5.053 -6.992 -6.494 1.00 88.88 95 ASN A CA 1
ATOM 666 C C . ASN A 1 95 ? 5.287 -6.160 -5.216 1.00 88.88 95 ASN A C 1
ATOM 668 O O . ASN A 1 95 ? 6.419 -5.792 -4.911 1.00 88.88 95 ASN A O 1
ATOM 672 N N . ILE A 1 96 ? 4.218 -5.848 -4.478 1.00 90.50 96 ILE A N 1
ATOM 673 C CA . ILE A 1 96 ? 4.321 -5.312 -3.117 1.00 90.50 96 ILE A CA 1
ATOM 674 C C . ILE A 1 96 ? 4.132 -6.446 -2.109 1.00 90.50 96 ILE A C 1
ATOM 676 O O . ILE A 1 96 ? 3.519 -7.466 -2.421 1.00 90.50 96 ILE A O 1
ATOM 680 N N . THR A 1 97 ? 4.590 -6.240 -0.880 1.00 91.44 97 THR A N 1
ATOM 681 C CA . THR A 1 97 ? 4.594 -7.274 0.158 1.00 91.44 97 THR A CA 1
ATOM 682 C C . THR A 1 97 ? 3.193 -7.611 0.612 1.00 91.44 97 THR A C 1
ATOM 684 O O . THR A 1 97 ? 2.770 -8.758 0.525 1.00 91.44 97 THR A O 1
ATOM 687 N N . ALA A 1 98 ? 2.493 -6.618 1.155 1.00 94.00 98 ALA A N 1
ATOM 688 C CA . ALA A 1 98 ? 1.235 -6.873 1.821 1.00 94.00 98 ALA A CA 1
ATOM 689 C C . ALA A 1 98 ? 0.341 -5.645 1.894 1.00 94.00 98 ALA A C 1
ATOM 691 O O . ALA A 1 98 ? 0.799 -4.498 1.961 1.00 94.00 98 ALA A O 1
ATOM 692 N N . ILE A 1 99 ? -0.948 -5.943 1.971 1.00 96.06 99 ILE A N 1
ATOM 693 C CA . ILE A 1 99 ? -1.975 -5.048 2.472 1.00 96.06 99 ILE A CA 1
ATOM 694 C C . ILE A 1 99 ? -2.400 -5.592 3.836 1.00 96.06 99 ILE A C 1
ATOM 696 O O . ILE A 1 99 ? -2.758 -6.764 3.977 1.00 96.06 99 ILE A O 1
ATOM 700 N N . GLU A 1 100 ? -2.343 -4.741 4.851 1.00 96.81 100 GLU A N 1
ATOM 701 C CA . GLU A 1 100 ? -2.616 -5.097 6.240 1.00 96.81 100 GLU A CA 1
ATOM 702 C C . GLU A 1 100 ? -3.863 -4.371 6.743 1.00 96.81 100 GLU A C 1
ATOM 704 O O . GLU A 1 100 ? -4.013 -3.169 6.539 1.00 96.81 100 GLU A O 1
ATOM 709 N N . ALA A 1 101 ? -4.743 -5.087 7.439 1.00 96.62 101 ALA A N 1
ATOM 710 C CA . ALA A 1 101 ? -5.859 -4.510 8.186 1.00 96.62 101 ALA A CA 1
ATOM 711 C C . ALA A 1 101 ? -5.597 -4.704 9.686 1.00 96.62 101 ALA A C 1
ATOM 713 O O . ALA A 1 101 ? -5.800 -5.802 10.220 1.00 96.62 101 ALA A O 1
ATOM 714 N N . SER A 1 102 ? -5.092 -3.666 10.358 1.00 94.94 102 SER A N 1
ATOM 715 C CA . SER A 1 102 ? -4.555 -3.763 11.724 1.00 94.94 102 SER A CA 1
ATOM 716 C C . SER A 1 102 ? -5.620 -3.646 12.819 1.00 94.94 102 SER A C 1
ATOM 718 O O . SER A 1 102 ? -5.459 -4.247 13.881 1.00 94.94 102 SER A O 1
ATOM 720 N N . GLY A 1 103 ? -6.713 -2.924 12.579 1.00 93.56 103 GLY A N 1
ATOM 721 C CA . GLY A 1 103 ? -7.841 -2.795 13.502 1.00 93.56 103 GLY A CA 1
ATOM 722 C C . GLY A 1 103 ? -9.139 -3.392 12.964 1.00 93.56 103 GLY A C 1
ATOM 723 O O . GLY A 1 103 ? -9.269 -3.730 11.789 1.00 93.56 103 GLY A O 1
ATOM 724 N N . ALA A 1 104 ? -10.118 -3.530 13.862 1.00 95.31 104 ALA A N 1
ATOM 725 C CA . ALA A 1 104 ? -11.413 -4.118 13.544 1.00 95.31 104 ALA A CA 1
ATOM 726 C C . ALA A 1 104 ? -12.220 -3.223 12.587 1.00 95.31 104 ALA A C 1
ATOM 728 O O . ALA A 1 104 ? -12.446 -2.042 12.862 1.00 95.31 104 ALA A O 1
ATOM 729 N N . GLY A 1 105 ? -12.681 -3.795 11.477 1.00 94.25 105 GLY A N 1
ATOM 730 C CA . GLY A 1 105 ? -13.403 -3.082 10.429 1.00 94.25 105 GLY A CA 1
ATOM 731 C C . GLY A 1 105 ? -13.200 -3.697 9.047 1.00 94.25 105 GLY A C 1
ATOM 732 O O . GLY A 1 105 ? -12.532 -4.720 8.895 1.00 94.25 105 GLY A O 1
ATOM 733 N N . VAL A 1 106 ? -13.779 -3.054 8.032 1.00 95.50 106 VAL A N 1
ATOM 734 C CA . VAL A 1 106 ? -13.741 -3.540 6.642 1.00 95.50 106 VAL A CA 1
ATOM 735 C C . VAL A 1 106 ? -12.809 -2.686 5.789 1.00 95.50 106 VAL A C 1
ATOM 737 O O . VAL A 1 106 ? -13.069 -1.507 5.578 1.00 95.50 106 VAL A O 1
ATOM 740 N N . VAL A 1 107 ? -11.748 -3.274 5.247 1.00 96.81 107 VAL A N 1
ATOM 741 C CA . VAL A 1 107 ? -10.909 -2.633 4.229 1.00 96.81 107 VAL A CA 1
ATOM 742 C C . VAL A 1 107 ? -11.433 -3.017 2.851 1.00 96.81 107 VAL A C 1
ATOM 744 O O . VAL A 1 107 ? -11.415 -4.188 2.464 1.00 96.81 107 VAL A O 1
ATOM 747 N N . GLN A 1 108 ? -11.907 -2.014 2.119 1.00 96.88 108 GLN A N 1
ATOM 748 C CA . GLN A 1 108 ? -12.397 -2.150 0.754 1.00 96.88 108 GLN A CA 1
ATOM 749 C C . GLN A 1 108 ? -11.215 -2.114 -0.218 1.00 96.88 108 GLN A C 1
ATOM 751 O O . GLN A 1 108 ? -10.436 -1.160 -0.213 1.00 96.88 108 GLN A O 1
ATOM 756 N N . LEU A 1 109 ? -11.093 -3.130 -1.062 1.00 96.00 109 LEU A N 1
ATOM 757 C CA . LEU A 1 109 ? -10.090 -3.214 -2.120 1.00 96.00 109 LEU A CA 1
ATOM 758 C C . LEU A 1 109 ? -10.804 -3.139 -3.463 1.00 96.00 109 LEU A C 1
ATOM 760 O O . LEU A 1 109 ? -11.784 -3.853 -3.651 1.00 96.00 109 LEU A O 1
ATOM 764 N N . SER A 1 110 ? -10.345 -2.278 -4.367 1.00 92.44 110 SER A N 1
ATOM 765 C CA . SER A 1 110 ? -10.903 -2.192 -5.719 1.00 92.44 110 SER A CA 1
ATOM 766 C C . SER A 1 110 ? -9.845 -2.432 -6.778 1.00 92.44 110 SER A C 1
ATOM 768 O O . SER A 1 110 ? -8.724 -1.943 -6.644 1.00 92.44 110 SER A O 1
ATOM 770 N N . GLY A 1 111 ? -10.211 -3.135 -7.847 1.00 91.12 111 GLY A N 1
ATOM 771 C CA . GLY A 1 111 ? -9.299 -3.498 -8.923 1.00 91.12 111 GLY A CA 1
ATOM 772 C C . GLY A 1 111 ? -8.408 -4.695 -8.586 1.00 91.12 111 GLY A C 1
ATOM 773 O O . GLY A 1 111 ? -8.660 -5.476 -7.669 1.00 91.12 111 GLY A O 1
ATOM 774 N N . THR A 1 112 ? -7.345 -4.865 -9.375 1.00 92.56 112 THR A N 1
ATOM 775 C CA . THR A 1 112 ? -6.492 -6.060 -9.293 1.00 92.56 112 THR A CA 1
ATOM 776 C C . THR A 1 112 ? -5.354 -5.880 -8.291 1.00 92.56 112 THR A C 1
ATOM 778 O O . THR A 1 112 ? -4.597 -4.908 -8.363 1.00 92.56 112 THR A O 1
ATOM 781 N N . HIS A 1 113 ? -5.185 -6.862 -7.403 1.00 92.62 113 HIS A N 1
ATOM 782 C CA . HIS A 1 113 ? -4.148 -6.884 -6.376 1.00 92.62 113 HIS A CA 1
ATOM 783 C C . HIS A 1 113 ? -3.333 -8.182 -6.420 1.00 92.62 113 HIS A C 1
ATOM 785 O O . HIS A 1 113 ? -3.901 -9.269 -6.406 1.00 92.62 113 HIS A O 1
ATOM 791 N N . ALA A 1 114 ? -2.004 -8.066 -6.411 1.00 89.69 114 ALA A N 1
ATOM 792 C CA . ALA A 1 114 ? -1.062 -9.184 -6.294 1.00 89.69 114 ALA A CA 1
ATOM 793 C C . ALA A 1 114 ? -0.257 -9.161 -4.974 1.00 89.69 114 ALA A C 1
ATOM 795 O O . ALA A 1 114 ? 0.860 -9.666 -4.919 1.00 89.69 114 ALA A O 1
ATOM 796 N N . ALA A 1 115 ? -0.800 -8.536 -3.925 1.00 90.75 115 ALA A N 1
ATOM 797 C CA . ALA A 1 115 ? -0.179 -8.437 -2.603 1.00 90.75 115 ALA A CA 1
ATOM 798 C C . ALA A 1 115 ? -0.698 -9.524 -1.647 1.00 90.75 115 ALA A C 1
ATOM 800 O O . ALA A 1 115 ? -1.842 -9.965 -1.772 1.00 90.75 115 ALA A O 1
ATOM 801 N N . GLU A 1 116 ? 0.094 -9.899 -0.640 1.00 93.12 116 GLU A N 1
ATOM 802 C CA . GLU A 1 116 ? -0.407 -10.705 0.479 1.00 93.12 116 GLU A CA 1
ATOM 803 C C . GLU A 1 116 ? -1.474 -9.920 1.264 1.00 93.12 116 GLU A C 1
ATOM 805 O O . GLU A 1 116 ? -1.308 -8.733 1.543 1.00 93.12 116 GLU A O 1
ATOM 810 N N . LEU A 1 117 ? -2.568 -10.576 1.655 1.00 94.50 117 LEU A N 1
ATOM 811 C CA . LEU A 1 117 ? -3.580 -9.982 2.529 1.00 94.50 117 LEU A CA 1
ATOM 812 C C . LEU A 1 117 ? -3.373 -10.466 3.963 1.00 94.50 117 LEU A C 1
ATOM 814 O O . LEU A 1 117 ? -3.455 -11.663 4.238 1.00 94.50 117 LEU A O 1
ATOM 818 N N . ARG 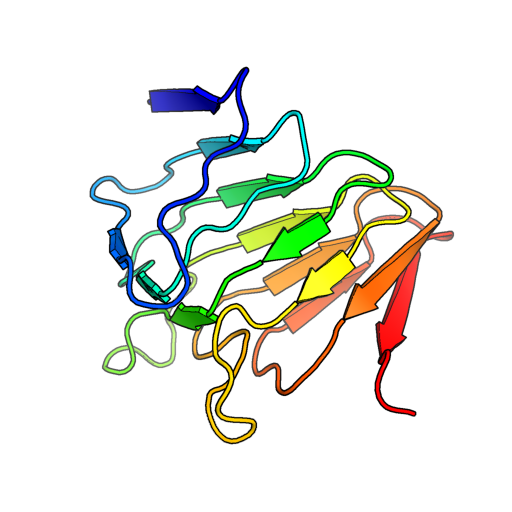A 1 118 ? -3.140 -9.533 4.888 1.00 95.94 118 ARG A N 1
ATOM 819 C CA . ARG A 1 118 ? -2.843 -9.829 6.296 1.00 95.94 118 ARG A CA 1
ATOM 820 C C . ARG A 1 118 ? -3.873 -9.208 7.233 1.00 95.94 118 ARG A C 1
ATOM 822 O O . ARG A 1 118 ? -4.099 -7.998 7.229 1.00 95.94 118 ARG A O 1
ATOM 829 N N . LEU A 1 119 ? -4.475 -10.044 8.074 1.00 94.88 119 LEU A N 1
ATOM 830 C CA . LEU A 1 119 ? -5.453 -9.634 9.081 1.00 94.88 119 LEU A CA 1
ATOM 831 C C . LEU A 1 119 ? -4.771 -9.557 10.452 1.00 94.88 119 LEU A C 1
ATOM 833 O O . LEU A 1 119 ? -4.342 -10.575 10.991 1.00 94.88 119 LEU A O 1
ATOM 837 N N . GLY A 1 120 ? -4.656 -8.348 11.004 1.00 89.44 120 GLY A N 1
ATOM 838 C CA . GLY A 1 120 ? -3.991 -8.095 12.288 1.00 89.44 120 GLY A CA 1
ATOM 839 C C . GLY A 1 120 ? -4.910 -8.167 13.512 1.00 89.44 120 GLY A C 1
ATOM 840 O O . GLY A 1 120 ? -4.425 -8.186 14.641 1.00 89.44 120 GLY A O 1
ATOM 841 N N . ASN A 1 121 ? -6.230 -8.212 13.313 1.00 91.88 121 ASN A N 1
ATOM 842 C CA . ASN A 1 121 ? -7.232 -8.236 14.376 1.00 91.88 121 ASN A CA 1
ATOM 843 C C . ASN A 1 121 ? -8.376 -9.201 14.018 1.00 91.88 121 ASN A C 1
ATOM 845 O O . ASN A 1 121 ? -8.729 -9.345 12.850 1.00 91.88 121 ASN A O 1
ATOM 849 N N . ALA A 1 122 ? -8.989 -9.843 15.019 1.00 82.81 122 ALA A N 1
ATOM 850 C CA . ALA A 1 122 ? -10.100 -10.781 14.819 1.00 82.81 122 ALA A CA 1
ATOM 851 C C . ALA A 1 122 ? -11.357 -10.140 14.192 1.00 82.81 122 ALA A C 1
ATOM 853 O O . ALA A 1 122 ? -12.190 -10.850 13.637 1.00 82.81 122 ALA A O 1
ATOM 854 N N . GLY A 1 123 ? -11.502 -8.814 14.276 1.00 88.94 123 GLY A N 1
ATOM 855 C CA . GLY A 1 123 ? -12.567 -8.058 13.614 1.00 88.94 123 GLY A CA 1
ATOM 856 C C . GLY A 1 123 ? -12.184 -7.465 12.254 1.00 88.94 123 GLY A C 1
ATOM 857 O O . GLY A 1 123 ? -12.978 -6.705 11.702 1.00 88.94 123 GLY A O 1
ATOM 858 N N . SER A 1 124 ? -10.981 -7.730 11.738 1.00 93.75 124 SER A N 1
ATOM 859 C CA . SER A 1 124 ? -10.535 -7.223 10.435 1.00 93.75 124 SER A CA 1
ATOM 860 C C . SER A 1 124 ? -11.130 -8.039 9.291 1.00 93.75 124 SER A C 1
ATOM 862 O O . SER A 1 124 ? -11.112 -9.270 9.318 1.00 93.75 124 SER A O 1
ATOM 864 N N . VAL A 1 125 ? -11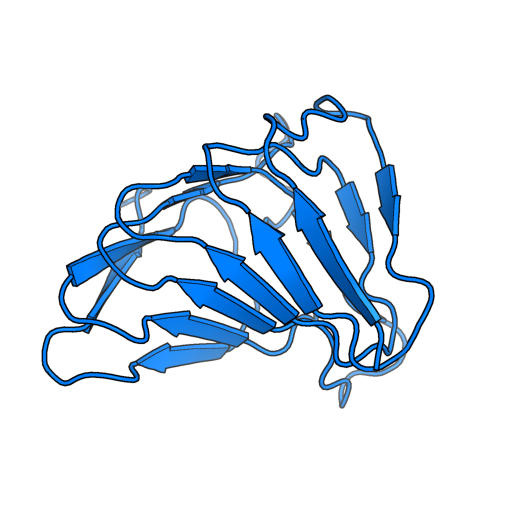.587 -7.360 8.242 1.00 95.19 125 VAL A N 1
ATOM 865 C CA . VAL A 1 125 ? -12.118 -7.981 7.023 1.00 95.19 125 VAL A CA 1
ATOM 866 C C . VAL A 1 125 ? -11.563 -7.257 5.802 1.00 95.19 125 VAL A C 1
ATOM 868 O O . VAL A 1 125 ? -11.589 -6.030 5.753 1.00 95.19 125 VAL A O 1
ATOM 871 N N . PHE A 1 126 ? -11.121 -8.006 4.791 1.00 94.88 126 PHE A N 1
ATOM 872 C CA . PHE A 1 126 ? -10.958 -7.474 3.438 1.00 94.88 126 PHE A CA 1
ATOM 873 C C . PHE A 1 126 ? -12.206 -7.772 2.625 1.00 94.88 126 PHE A C 1
ATOM 875 O O . PHE A 1 126 ? -12.730 -8.886 2.667 1.00 94.88 126 PHE A O 1
ATOM 882 N N . LYS A 1 127 ? -12.667 -6.785 1.867 1.00 94.94 127 LYS A N 1
ATOM 883 C CA . LYS A 1 127 ? -13.785 -6.947 0.948 1.00 94.94 127 LYS A CA 1
ATOM 884 C C . LYS A 1 127 ? -13.417 -6.361 -0.403 1.00 94.94 127 LYS A C 1
ATOM 886 O O . LYS A 1 127 ? -12.970 -5.221 -0.493 1.00 94.94 127 LYS A O 1
ATOM 891 N N . LEU A 1 128 ? -13.627 -7.153 -1.445 1.00 90.38 128 LEU A N 1
ATOM 892 C CA . LEU A 1 128 ? -13.493 -6.695 -2.819 1.00 90.38 128 LEU A CA 1
ATOM 893 C C . LEU A 1 128 ? -14.703 -5.809 -3.140 1.00 90.38 128 LEU A C 1
ATOM 895 O O . LEU A 1 128 ? -15.845 -6.167 -2.844 1.00 90.38 128 LEU A O 1
ATOM 899 N N . ALA A 1 129 ? -14.458 -4.615 -3.665 1.00 79.38 129 ALA A N 1
ATOM 900 C CA . ALA A 1 129 ? -15.508 -3.682 -4.062 1.00 79.38 129 ALA A CA 1
ATOM 901 C C . ALA A 1 129 ? -16.198 -4.120 -5.370 1.00 79.38 129 ALA A C 1
ATOM 903 O O . ALA A 1 129 ? -17.284 -3.638 -5.684 1.00 79.38 129 ALA A O 1
ATOM 904 N N . ASP A 1 130 ? -15.568 -5.044 -6.091 1.00 67.25 130 ASP A N 1
ATOM 905 C CA . ASP A 1 130 ? -15.841 -5.433 -7.472 1.00 67.25 130 ASP A CA 1
ATOM 906 C C . ASP A 1 130 ? -16.829 -6.614 -7.584 1.00 67.25 130 ASP A C 1
ATOM 908 O O . ASP A 1 130 ? -17.268 -6.928 -8.691 1.00 67.25 130 ASP A O 1
ATOM 912 N N . GLY A 1 131 ? -17.205 -7.245 -6.461 1.00 46.47 131 GLY A N 1
ATOM 913 C CA . GLY A 1 131 ? -18.102 -8.412 -6.409 1.00 46.47 131 GLY A CA 1
ATOM 914 C C . GLY A 1 131 ? -17.572 -9.535 -5.535 1.00 46.47 131 GLY A C 1
ATOM 915 O O . GLY A 1 131 ? -16.606 -10.197 -5.965 1.00 46.47 131 GLY A O 1
#

Secondary structure (DSSP, 8-state):
-PEEEE-S--B--TT-EEE--STT-EEEESS-EEEEEEEEET---EEEE-TT-EEEEEEEE-TT-TT----EEEE-SS-EEE-S-S-TTS-SEES--EEEE-SSEEEEE-S-B-SEEEE-STTEEEEETT-

Radius of gyration: 13.39 Å; chains: 1; bounding box: 33×30×32 Å

Organism: Rickettsia africae (NCBI:txid35788)

Sequence (131 aa):
VGQVNFRHIVDVGTDGTTAFKTAASKVAITQNSNFGTTDFGNLAAQITVPNTMTLKGNFTGDASNPGNTAGVITFDANGTLASASADANVAVTNNITAIEASGAGVVQLSGTHAAELRLGNAGSVFKLADG

InterPro domains:
  IPR022095 Outer membrane protein B, passenger domain, Rickettsia [PF12334] (2-131)